Protein AF-A0A6A6CR65-F1 (afdb_monomer_lite)

pLDDT: mean 92.75, std 7.89, range [46.25, 98.56]

Radius of gyration: 16.47 Å; chains: 1; bounding box: 41×22×49 Å

Organism: NCBI:txid1080233

Foldseek 3Di:
DLVLLLVLLVQLLVLLQLLLCLLQVDDAPDDVPVSVVSLVVSLVSNLVSLVVQDQDAPDLPPPPSVVSNVVSLVSNLVSLVSSLVSCVVSLLRCLVVLCVLVSSLSSLLSSLVSSQNNPDPPRPCNVVSVVSSVVSNVSSVVSSVVSNCPVVVVD

Sequence (155 aa):
MADQWEAVFRQLAEGTHAITEIILNTIEGDDLEAGYKEIEQKRDEVLKAAEGAPSDIPDFYDDGAQLELSNAANILVTASDKLLTALEEKQDVWKSKKDLGKIVKEVVHTNNDVLQKPYPAANPNAPKITGQTKKTEADSNRLAKQHAKAEAKSE

Structure (mmCIF, N/CA/C/O backbone):
data_AF-A0A6A6CR65-F1
#
_entry.id   AF-A0A6A6CR65-F1
#
loop_
_atom_site.group_PDB
_atom_site.id
_atom_site.type_symbol
_atom_site.label_atom_id
_atom_site.label_alt_id
_atom_site.label_comp_id
_atom_site.label_asym_id
_atom_site.label_entity_id
_atom_site.label_seq_id
_atom_site.pdbx_PDB_ins_code
_atom_site.Cartn_x
_atom_site.Cartn_y
_atom_site.Cartn_z
_atom_site.occupancy
_atom_site.B_iso_or_equiv
_atom_site.auth_seq_id
_atom_site.auth_comp_id
_atom_site.auth_asym_id
_atom_site.auth_atom_id
_atom_site.pdbx_PDB_model_num
ATOM 1 N N . MET A 1 1 ? 7.066 -0.125 -22.066 1.00 71.75 1 MET A N 1
ATOM 2 C CA . MET A 1 1 ? 7.140 -1.091 -20.941 1.00 71.75 1 MET A CA 1
ATOM 3 C C . MET A 1 1 ? 7.118 -0.373 -19.600 1.00 71.75 1 MET A C 1
ATOM 5 O O . MET A 1 1 ? 6.313 -0.757 -18.763 1.00 71.75 1 MET A O 1
ATOM 9 N N . ALA A 1 2 ? 7.916 0.687 -19.406 1.00 79.44 2 ALA A N 1
ATOM 10 C CA . ALA A 1 2 ? 7.836 1.532 -18.208 1.00 79.44 2 ALA A CA 1
ATOM 11 C C . ALA A 1 2 ? 6.421 2.111 -17.984 1.00 79.44 2 ALA A C 1
ATOM 13 O O . ALA A 1 2 ? 5.890 1.968 -16.889 1.00 79.44 2 ALA A O 1
ATOM 14 N N . ASP A 1 3 ? 5.754 2.596 -19.039 1.00 85.19 3 ASP A N 1
ATOM 15 C CA . ASP A 1 3 ? 4.383 3.139 -18.957 1.00 85.19 3 ASP A CA 1
ATOM 16 C C . ASP A 1 3 ? 3.337 2.157 -18.396 1.00 85.19 3 ASP A C 1
ATOM 18 O O . ASP A 1 3 ? 2.399 2.557 -17.711 1.00 85.19 3 ASP A O 1
ATOM 22 N N . GLN A 1 4 ? 3.476 0.856 -18.680 1.00 90.94 4 GLN A N 1
ATOM 23 C CA . GLN A 1 4 ? 2.539 -0.161 -18.184 1.00 90.94 4 GLN A CA 1
ATOM 24 C C . GLN A 1 4 ? 2.732 -0.409 -16.686 1.00 90.94 4 GLN A C 1
ATOM 26 O O . GLN A 1 4 ? 1.755 -0.544 -15.951 1.00 90.94 4 GLN A O 1
ATOM 31 N N . TRP A 1 5 ? 3.987 -0.431 -16.230 1.00 94.12 5 TRP A N 1
ATOM 32 C CA . TRP A 1 5 ? 4.301 -0.488 -14.804 1.00 94.12 5 TRP A CA 1
ATOM 33 C C . TRP A 1 5 ? 3.861 0.777 -14.082 1.00 94.12 5 TRP A C 1
ATOM 35 O O . TRP A 1 5 ? 3.276 0.686 -13.006 1.00 94.12 5 TRP A O 1
ATOM 45 N N . GLU A 1 6 ? 4.073 1.944 -14.689 1.00 94.19 6 GLU A N 1
ATOM 46 C CA . GLU A 1 6 ? 3.593 3.207 -14.143 1.00 94.19 6 GLU A CA 1
ATOM 47 C C . GLU A 1 6 ? 2.074 3.211 -13.977 1.00 94.19 6 GLU A C 1
ATOM 49 O O . GLU A 1 6 ? 1.589 3.569 -12.905 1.00 94.19 6 GLU A O 1
ATOM 54 N N . ALA A 1 7 ? 1.324 2.768 -14.988 1.00 94.44 7 ALA A N 1
ATOM 55 C CA . ALA A 1 7 ? -0.131 2.691 -14.910 1.00 94.44 7 ALA A CA 1
ATOM 56 C C . ALA A 1 7 ? -0.600 1.813 -13.737 1.00 94.44 7 ALA A C 1
ATOM 58 O O . ALA A 1 7 ? -1.456 2.237 -12.959 1.00 94.44 7 ALA A O 1
ATOM 59 N N . VAL A 1 8 ? -0.001 0.630 -13.554 1.00 96.12 8 VAL A N 1
ATOM 60 C CA . VAL A 1 8 ? -0.345 -0.261 -12.434 1.00 96.12 8 VAL A CA 1
ATOM 61 C C . VAL A 1 8 ? 0.058 0.343 -11.089 1.00 96.12 8 VAL A C 1
ATOM 63 O O . VAL A 1 8 ? -0.743 0.333 -10.155 1.00 96.12 8 VAL A O 1
ATOM 66 N N . PHE A 1 9 ? 1.251 0.930 -10.972 1.00 97.00 9 PHE A N 1
ATOM 67 C CA . PHE A 1 9 ? 1.676 1.590 -9.734 1.00 97.00 9 PHE A CA 1
ATOM 68 C C . PHE A 1 9 ? 0.775 2.768 -9.364 1.00 97.00 9 PHE A C 1
ATOM 70 O O . PHE A 1 9 ? 0.452 2.930 -8.188 1.00 97.00 9 PHE A O 1
ATOM 77 N N . ARG A 1 10 ? 0.324 3.558 -10.345 1.00 96.44 10 ARG A N 1
ATOM 78 C CA . ARG A 1 10 ? -0.635 4.648 -10.126 1.00 96.44 10 ARG A CA 1
ATOM 79 C C . ARG A 1 10 ? -1.984 4.124 -9.663 1.00 96.44 10 ARG A C 1
ATOM 81 O O . ARG A 1 10 ? -2.479 4.602 -8.651 1.00 96.44 10 ARG A O 1
ATOM 88 N N . GLN A 1 11 ? -2.533 3.113 -10.330 1.00 97.19 11 GLN A N 1
ATOM 89 C CA . GLN A 1 11 ? -3.827 2.543 -9.956 1.00 97.19 11 GLN A CA 1
ATOM 90 C C . GLN A 1 11 ? -3.810 1.970 -8.528 1.00 97.19 11 GLN A C 1
ATOM 92 O O . GLN A 1 11 ? -4.724 2.220 -7.741 1.00 97.19 11 GLN A O 1
ATOM 97 N N . LEU A 1 12 ? -2.747 1.245 -8.161 1.00 97.88 12 LEU A N 1
ATOM 98 C CA . L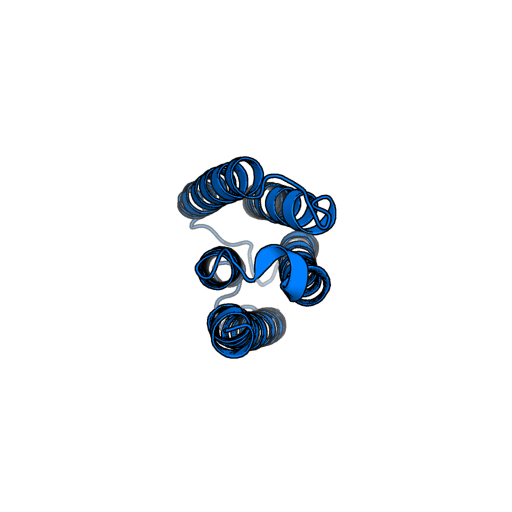EU A 1 12 ? -2.567 0.739 -6.796 1.00 97.88 12 LEU A CA 1
ATOM 99 C C . LEU A 1 12 ? -2.414 1.881 -5.784 1.00 97.88 12 LEU A C 1
ATOM 101 O O . LEU A 1 12 ? -3.009 1.841 -4.704 1.00 97.88 12 LEU A O 1
ATOM 105 N N . ALA A 1 13 ? -1.648 2.918 -6.131 1.00 97.69 13 ALA A N 1
ATOM 106 C CA . ALA A 1 13 ? -1.456 4.084 -5.279 1.00 97.69 13 ALA A CA 1
ATOM 107 C C . ALA A 1 13 ? -2.756 4.872 -5.073 1.00 97.69 13 ALA A C 1
ATOM 109 O O . ALA A 1 13 ? -3.006 5.316 -3.958 1.00 97.69 13 ALA A O 1
ATOM 110 N N . GLU A 1 14 ? -3.597 5.009 -6.097 1.00 97.88 14 GLU A N 1
ATOM 111 C CA . GLU A 1 14 ? -4.910 5.660 -6.017 1.00 97.88 14 GLU A CA 1
ATOM 112 C C . GLU A 1 14 ? -5.851 4.910 -5.069 1.00 97.88 14 GLU A C 1
ATOM 114 O O . GLU A 1 14 ? -6.407 5.518 -4.155 1.00 97.88 14 GLU A O 1
ATOM 119 N N . GLY A 1 15 ? -5.967 3.584 -5.207 1.00 97.75 15 GLY A N 1
ATOM 120 C CA . GLY A 1 15 ? -6.767 2.766 -4.285 1.00 97.75 15 GLY A CA 1
ATOM 121 C C . GLY A 1 15 ? -6.248 2.828 -2.844 1.00 97.75 15 GLY A C 1
ATOM 122 O O . GLY A 1 15 ? -7.016 3.004 -1.898 1.00 97.75 15 GLY A O 1
ATOM 123 N N . THR A 1 16 ? -4.925 2.783 -2.676 1.00 98.38 16 THR A N 1
ATOM 124 C CA . THR A 1 16 ? -4.259 2.939 -1.371 1.00 98.38 16 THR A CA 1
ATOM 125 C C . THR A 1 16 ? -4.503 4.330 -0.772 1.00 98.38 16 THR A C 1
ATOM 127 O O . THR A 1 16 ? -4.734 4.471 0.433 1.00 98.38 16 THR A O 1
ATOM 130 N N . HIS A 1 17 ? -4.485 5.374 -1.603 1.00 98.19 17 HIS A N 1
ATOM 131 C CA . HIS A 1 17 ? -4.737 6.743 -1.177 1.00 98.19 17 HIS A CA 1
ATOM 132 C C . HIS A 1 17 ? -6.190 6.941 -0.749 1.00 98.19 17 HIS A C 1
ATOM 134 O O . HIS A 1 17 ? -6.412 7.530 0.302 1.00 98.19 17 HIS A O 1
ATOM 140 N N . ALA A 1 18 ? -7.155 6.372 -1.474 1.00 98.25 18 ALA A N 1
ATOM 141 C CA . ALA A 1 18 ? -8.564 6.424 -1.092 1.00 98.25 18 ALA A CA 1
ATOM 142 C C . ALA A 1 18 ? -8.796 5.828 0.310 1.00 98.25 18 ALA A C 1
ATOM 144 O O . ALA A 1 18 ? -9.451 6.444 1.146 1.00 98.25 18 ALA A O 1
ATOM 145 N N . ILE A 1 19 ? -8.176 4.680 0.621 1.00 98.50 19 ILE A N 1
ATOM 146 C CA . ILE A 1 19 ? -8.211 4.102 1.979 1.00 98.50 19 ILE A CA 1
ATOM 147 C C . ILE A 1 19 ? -7.603 5.075 2.998 1.00 98.50 19 ILE A C 1
ATOM 149 O O . ILE A 1 19 ? -8.166 5.289 4.072 1.00 98.50 19 ILE A O 1
ATOM 153 N N . THR A 1 20 ? -6.460 5.676 2.659 1.00 98.56 20 THR A N 1
ATOM 154 C CA . THR A 1 20 ? -5.771 6.648 3.521 1.00 98.56 20 THR A CA 1
ATOM 155 C C . THR A 1 20 ? -6.675 7.838 3.849 1.00 98.56 20 THR A C 1
ATOM 157 O O . THR A 1 20 ? -6.771 8.232 5.010 1.00 98.56 20 THR A O 1
ATOM 160 N N . GLU A 1 21 ? -7.360 8.400 2.851 1.00 98.19 21 GLU A N 1
ATOM 161 C CA . GLU A 1 21 ? -8.267 9.535 3.032 1.00 98.19 21 GLU A CA 1
ATOM 162 C C . GLU A 1 21 ? -9.458 9.180 3.923 1.00 98.19 21 GLU A C 1
ATOM 164 O O . GLU A 1 21 ? -9.786 9.958 4.816 1.00 98.19 21 GLU A O 1
ATOM 169 N N . ILE A 1 22 ? -10.061 7.998 3.756 1.00 97.81 22 ILE A N 1
ATOM 170 C CA . ILE A 1 22 ? -11.164 7.550 4.622 1.00 97.81 22 ILE A CA 1
ATOM 171 C C . ILE A 1 22 ? -10.695 7.466 6.080 1.00 97.81 22 ILE A C 1
ATOM 173 O O . ILE A 1 22 ? -11.361 7.987 6.979 1.00 97.81 22 ILE A O 1
ATOM 177 N N . ILE A 1 23 ? -9.524 6.866 6.323 1.00 97.62 23 ILE A N 1
ATOM 178 C CA . ILE A 1 23 ? -8.961 6.745 7.674 1.00 97.62 23 ILE A CA 1
ATOM 179 C C . ILE A 1 23 ? -8.725 8.129 8.292 1.00 97.62 23 ILE A C 1
ATOM 181 O O . ILE A 1 23 ? -9.128 8.354 9.435 1.00 97.62 23 ILE A O 1
ATOM 185 N N . LEU A 1 24 ? -8.103 9.051 7.547 1.00 97.06 24 LEU A N 1
ATOM 186 C CA . LEU A 1 24 ? -7.751 10.389 8.034 1.00 97.06 24 LEU A CA 1
ATOM 187 C C . LEU A 1 24 ? -8.965 11.297 8.253 1.00 97.06 24 LEU A C 1
ATOM 189 O O . LEU A 1 24 ? -8.996 12.046 9.235 1.00 97.06 24 LEU A O 1
ATOM 193 N N . ASN A 1 25 ? -9.951 11.238 7.360 1.00 95.88 25 ASN A N 1
ATOM 194 C CA . ASN A 1 25 ? -11.127 12.106 7.408 1.00 95.88 25 ASN A CA 1
ATOM 195 C C . ASN A 1 25 ? -12.135 11.672 8.473 1.00 95.88 25 ASN A C 1
ATOM 197 O O . ASN A 1 25 ? -12.906 12.505 8.940 1.00 95.88 25 ASN A O 1
ATOM 201 N N . THR A 1 26 ? -12.095 10.408 8.894 1.00 94.94 26 THR A N 1
ATOM 202 C CA . THR A 1 26 ? -12.940 9.910 9.982 1.00 94.94 26 THR A CA 1
ATOM 203 C C . THR A 1 26 ? -12.505 10.516 11.318 1.00 94.94 26 THR A C 1
ATOM 205 O O . THR A 1 26 ? -11.313 10.530 11.670 1.00 94.94 26 THR A O 1
ATOM 208 N N . ILE A 1 27 ? -13.471 11.036 12.070 1.00 92.69 27 ILE A N 1
ATOM 209 C CA . ILE A 1 27 ? -13.272 11.664 13.378 1.00 92.69 27 ILE A CA 1
ATOM 210 C C . ILE A 1 27 ? -13.989 10.891 14.490 1.00 92.69 27 ILE A C 1
ATOM 212 O O . ILE A 1 27 ? -14.776 9.976 14.256 1.00 92.69 27 ILE A O 1
ATOM 216 N N . GLU A 1 28 ? -13.672 11.228 15.739 1.00 86.88 28 GLU A N 1
ATOM 217 C CA . GLU A 1 28 ? -14.316 10.614 16.899 1.00 86.88 28 GLU A CA 1
ATOM 218 C C . GLU A 1 28 ? -15.821 10.931 16.919 1.00 86.88 28 GLU A C 1
ATOM 220 O O . GLU A 1 28 ? -16.221 12.091 16.832 1.00 86.88 28 GLU A O 1
ATOM 225 N N . GLY A 1 29 ? -16.647 9.890 17.051 1.00 85.38 29 GLY A N 1
ATOM 226 C CA . GLY A 1 29 ? -18.109 9.995 17.041 1.00 85.38 29 GLY A CA 1
ATOM 227 C C . GLY A 1 29 ? -18.768 9.717 15.686 1.00 85.38 29 GLY A C 1
ATOM 228 O O . GLY A 1 29 ? -19.993 9.602 15.647 1.00 85.38 29 GLY A O 1
ATOM 229 N N . ASP A 1 30 ? -17.989 9.558 14.610 1.00 89.69 30 ASP A N 1
ATOM 230 C CA . ASP A 1 30 ? -18.509 9.151 13.301 1.00 89.69 30 ASP A CA 1
ATOM 231 C C . ASP A 1 30 ? -19.002 7.695 13.295 1.00 89.69 30 ASP A C 1
ATOM 233 O O . ASP A 1 30 ? -18.527 6.837 14.048 1.00 89.69 30 ASP A O 1
ATOM 237 N N . ASP A 1 31 ? -19.932 7.391 12.383 1.00 89.38 31 ASP A N 1
ATOM 238 C CA . ASP A 1 31 ? -20.301 6.009 12.079 1.00 89.38 31 ASP A CA 1
ATOM 239 C C . ASP A 1 31 ? -19.186 5.320 11.281 1.00 89.38 31 ASP A C 1
ATOM 241 O O . ASP A 1 31 ? -19.044 5.483 10.066 1.00 89.38 31 ASP A O 1
ATOM 245 N N . LEU A 1 32 ? -18.410 4.501 11.986 1.00 94.06 32 LEU A N 1
ATOM 246 C CA . LEU A 1 32 ? -17.290 3.761 11.416 1.00 94.06 32 LEU A CA 1
ATOM 247 C C . LEU A 1 32 ? -17.726 2.647 10.456 1.00 94.06 32 LEU A C 1
ATOM 249 O O . LEU A 1 32 ? -16.888 2.134 9.721 1.00 94.06 32 LEU A O 1
ATOM 253 N N . GLU A 1 33 ? -18.989 2.212 10.464 1.00 95.00 33 GLU A N 1
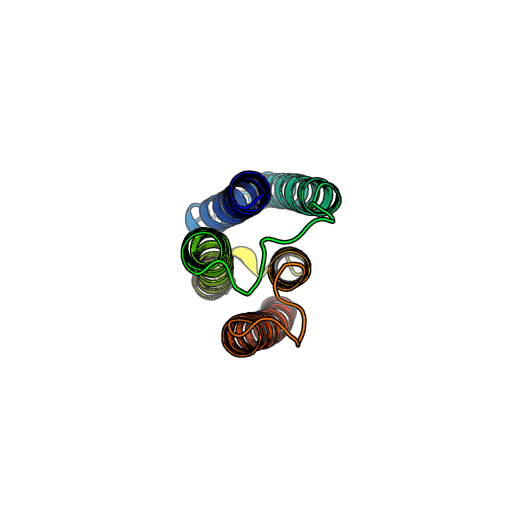ATOM 254 C CA . GLU A 1 33 ? -19.442 1.087 9.639 1.00 95.00 33 GLU A CA 1
ATOM 255 C C . GLU A 1 33 ? -19.416 1.422 8.145 1.00 95.00 33 GLU A C 1
ATOM 257 O O . GLU A 1 33 ? -18.960 0.609 7.338 1.00 95.00 33 GLU A O 1
ATOM 262 N N . ALA A 1 34 ? -19.879 2.619 7.777 1.00 93.50 34 ALA A N 1
ATOM 263 C CA . ALA A 1 34 ? -19.891 3.067 6.388 1.00 93.50 34 ALA A CA 1
ATOM 264 C C . ALA A 1 34 ? -18.464 3.203 5.839 1.00 93.50 34 ALA A C 1
ATOM 266 O O . ALA A 1 34 ? -18.140 2.596 4.817 1.00 93.50 34 ALA A O 1
ATOM 267 N N . GLY A 1 35 ? -17.593 3.912 6.568 1.00 95.75 35 GLY A N 1
ATOM 268 C CA . GLY A 1 35 ? -16.190 4.072 6.185 1.00 95.75 35 GLY A CA 1
ATOM 269 C C . GLY A 1 35 ? -15.438 2.739 6.145 1.00 95.75 35 GLY A C 1
ATOM 270 O O . GLY A 1 35 ? -14.658 2.499 5.230 1.00 95.75 35 GLY A O 1
ATOM 271 N N . TYR A 1 36 ? -15.713 1.825 7.082 1.00 97.31 36 TYR A N 1
ATOM 272 C CA . TYR A 1 36 ? -15.087 0.502 7.087 1.00 97.31 36 TYR A CA 1
ATOM 273 C C . TYR A 1 36 ? -15.454 -0.325 5.848 1.00 97.31 36 TYR A C 1
ATOM 275 O O . TYR A 1 36 ? -14.569 -0.888 5.209 1.00 97.31 36 TYR A O 1
ATOM 283 N N . LYS A 1 37 ? -16.737 -0.355 5.463 1.00 97.06 37 LYS A N 1
ATOM 284 C CA . LYS A 1 37 ? -17.178 -1.049 4.240 1.00 97.06 37 LYS A CA 1
ATOM 285 C C . LYS A 1 37 ? -16.552 -0.460 2.984 1.00 97.06 37 LYS A C 1
ATOM 287 O O . LYS A 1 37 ? -16.202 -1.203 2.071 1.00 97.06 37 LYS A O 1
ATOM 292 N N . GLU A 1 38 ? -16.409 0.860 2.927 1.00 97.06 38 GLU A N 1
ATOM 293 C CA . GLU A 1 38 ? -15.742 1.513 1.803 1.00 97.06 38 GLU A CA 1
ATOM 294 C C . GLU A 1 38 ? -14.252 1.140 1.747 1.00 97.06 38 GLU A C 1
ATOM 296 O O . GLU A 1 38 ? -13.744 0.805 0.679 1.00 97.06 38 GLU A O 1
ATOM 301 N N . ILE A 1 39 ? -13.572 1.071 2.896 1.00 98.19 39 ILE A N 1
ATOM 302 C CA . ILE A 1 39 ? -12.191 0.574 2.986 1.00 98.19 39 ILE A CA 1
ATOM 303 C C . ILE A 1 39 ? -12.079 -0.871 2.472 1.00 98.19 39 ILE A C 1
ATOM 305 O O . ILE A 1 39 ? -11.144 -1.178 1.733 1.00 98.19 39 ILE A O 1
ATOM 309 N N . GLU A 1 40 ? -13.016 -1.759 2.816 1.00 98.12 40 GLU A N 1
ATOM 310 C CA . GLU A 1 40 ? -13.031 -3.138 2.303 1.00 98.12 40 GLU A CA 1
ATOM 311 C C . GLU A 1 40 ? -13.195 -3.191 0.780 1.00 98.12 40 GLU A C 1
ATOM 313 O O . GLU A 1 40 ? -12.481 -3.932 0.107 1.00 98.12 40 GLU A O 1
ATOM 318 N N . GLN A 1 41 ? -14.079 -2.363 0.222 1.00 97.94 41 GLN A N 1
ATOM 319 C CA . GLN A 1 41 ? -14.256 -2.268 -1.228 1.00 97.94 41 GLN A CA 1
ATOM 320 C C . GLN A 1 41 ? -12.987 -1.752 -1.913 1.00 97.94 41 GLN A C 1
ATOM 322 O O . GLN A 1 41 ? -12.552 -2.317 -2.916 1.00 97.94 41 GLN A O 1
ATOM 327 N N . LYS A 1 42 ? -12.343 -0.721 -1.351 1.00 98.06 42 LYS A N 1
ATOM 328 C CA . LYS A 1 42 ? -11.077 -0.192 -1.875 1.00 98.06 42 LYS A CA 1
ATOM 329 C C . LYS A 1 42 ? -9.926 -1.186 -1.757 1.00 98.06 42 LYS A C 1
ATOM 331 O O . LYS A 1 42 ? -9.121 -1.273 -2.681 1.00 98.06 42 LYS A O 1
ATOM 336 N N . ARG A 1 43 ? -9.869 -1.991 -0.692 1.00 98.12 43 ARG A N 1
ATOM 337 C CA . ARG A 1 43 ? -8.938 -3.129 -0.592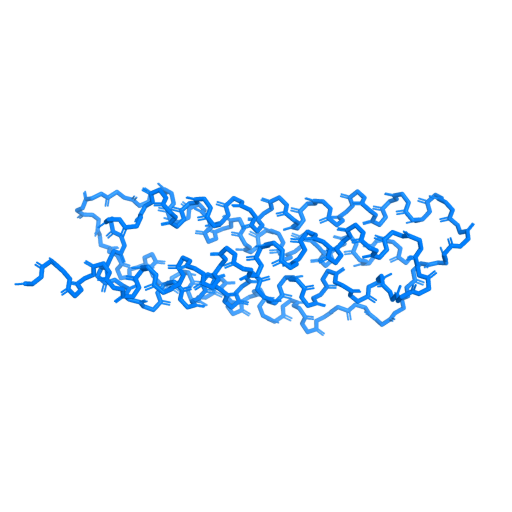 1.00 98.12 43 ARG A CA 1
ATOM 338 C C . ARG A 1 43 ? -9.142 -4.095 -1.759 1.00 98.12 43 ARG A C 1
ATOM 340 O O . ARG A 1 43 ? -8.167 -4.470 -2.402 1.00 98.12 43 ARG A O 1
ATOM 347 N N . ASP A 1 44 ? -10.383 -4.479 -2.043 1.00 98.00 44 ASP A N 1
ATOM 348 C CA . ASP A 1 44 ? -10.683 -5.433 -3.117 1.00 98.00 44 ASP A CA 1
ATOM 349 C C . ASP A 1 44 ? -10.329 -4.871 -4.503 1.00 98.00 44 ASP A C 1
ATOM 351 O O . ASP A 1 44 ? -9.813 -5.596 -5.354 1.00 98.00 44 ASP A O 1
ATOM 355 N N . GLU A 1 45 ? -10.535 -3.568 -4.725 1.00 97.00 45 GLU A N 1
ATOM 356 C CA . GLU A 1 45 ? -10.069 -2.871 -5.931 1.00 97.00 45 GLU A CA 1
ATOM 357 C C . GLU A 1 45 ? -8.537 -2.930 -6.072 1.00 97.00 45 GLU A C 1
ATOM 359 O O . GLU A 1 45 ? -8.041 -3.225 -7.161 1.00 97.00 45 GLU A O 1
ATOM 364 N N . VAL A 1 46 ? -7.790 -2.703 -4.983 1.00 97.94 46 VAL A N 1
ATOM 365 C CA . VAL A 1 46 ? -6.318 -2.803 -4.968 1.00 97.94 46 VAL A CA 1
ATOM 366 C C . VAL A 1 46 ? -5.861 -4.230 -5.278 1.00 97.94 46 VAL A C 1
ATOM 368 O O . VAL A 1 46 ? -5.020 -4.426 -6.157 1.00 97.94 46 VAL A O 1
ATOM 371 N N . LEU A 1 47 ? -6.439 -5.233 -4.610 1.00 97.88 47 LEU A N 1
ATOM 372 C CA . LEU A 1 47 ? -6.128 -6.650 -4.836 1.00 97.88 47 LEU A CA 1
ATOM 373 C C . LEU A 1 47 ? -6.362 -7.044 -6.297 1.00 97.88 47 LEU A C 1
ATOM 375 O O . LEU A 1 47 ? -5.495 -7.641 -6.933 1.00 97.88 47 LEU A O 1
ATOM 379 N N . LYS A 1 48 ? -7.497 -6.634 -6.865 1.00 97.12 48 LYS A N 1
ATOM 380 C CA . LYS A 1 48 ? -7.826 -6.900 -8.266 1.00 97.12 48 LYS A CA 1
ATOM 381 C C . LYS A 1 48 ? -6.890 -6.180 -9.239 1.00 97.12 48 LYS A C 1
ATOM 383 O O . LYS A 1 48 ? -6.516 -6.749 -10.261 1.00 97.12 48 LYS A O 1
ATOM 388 N N . ALA A 1 49 ? -6.500 -4.937 -8.955 1.00 95.31 49 ALA A N 1
ATOM 389 C CA . ALA A 1 49 ? -5.540 -4.213 -9.789 1.00 95.31 49 ALA A CA 1
ATOM 390 C C . ALA A 1 49 ? -4.158 -4.892 -9.787 1.00 95.31 49 ALA A C 1
ATOM 392 O O . ALA A 1 49 ? -3.493 -4.944 -10.821 1.00 95.31 49 ALA A O 1
ATOM 393 N N . ALA A 1 50 ? -3.752 -5.481 -8.658 1.00 96.69 50 ALA A N 1
ATOM 394 C CA . ALA A 1 50 ? -2.484 -6.197 -8.531 1.00 96.69 50 ALA A CA 1
ATOM 395 C C . ALA A 1 50 ? -2.403 -7.461 -9.406 1.00 96.69 50 ALA A C 1
ATOM 397 O O . ALA A 1 50 ? -1.319 -7.814 -9.886 1.00 96.69 50 ALA A O 1
ATOM 398 N N . GLU A 1 51 ? -3.539 -8.118 -9.664 1.00 95.00 51 GLU A N 1
ATOM 399 C CA . GLU A 1 51 ? -3.637 -9.243 -10.607 1.00 95.00 51 GLU A CA 1
ATOM 400 C C . GLU A 1 51 ? -3.331 -8.819 -12.052 1.00 95.00 51 GLU A C 1
ATOM 402 O O . GLU A 1 51 ? -2.849 -9.628 -12.843 1.00 95.00 51 GLU A O 1
ATOM 407 N N . GLY A 1 52 ? -3.557 -7.544 -12.390 1.00 92.19 52 GLY A N 1
ATOM 408 C CA . GLY A 1 52 ? -3.281 -6.962 -13.705 1.00 92.19 52 GLY A CA 1
ATOM 409 C C . GLY A 1 52 ? -1.825 -6.542 -13.936 1.00 92.19 52 GLY A C 1
ATOM 410 O O . GLY A 1 52 ? -1.531 -5.935 -14.965 1.00 92.19 52 GLY A O 1
ATOM 411 N N . ALA A 1 53 ? -0.916 -6.823 -12.996 1.00 93.12 53 ALA A N 1
ATOM 412 C CA . ALA A 1 53 ? 0.489 -6.444 -13.119 1.00 93.12 53 ALA A CA 1
ATOM 413 C C . ALA A 1 53 ? 1.150 -7.067 -14.373 1.00 93.12 53 ALA A C 1
ATOM 415 O O . ALA A 1 53 ? 0.961 -8.263 -14.618 1.00 93.12 53 ALA A O 1
ATOM 416 N N . PRO A 1 54 ? 1.964 -6.307 -15.136 1.00 92.62 54 PRO A N 1
ATOM 417 C CA . PRO A 1 54 ? 2.648 -6.832 -16.314 1.00 92.62 54 PRO A CA 1
ATOM 418 C C . PRO A 1 54 ? 3.619 -7.970 -15.970 1.00 92.62 54 PRO A C 1
ATOM 420 O O . PRO A 1 54 ? 4.132 -8.061 -14.853 1.00 92.62 54 PRO A O 1
ATOM 423 N N . SER A 1 55 ? 3.916 -8.820 -16.955 1.00 89.56 55 SER A N 1
ATOM 424 C CA . SER A 1 55 ? 4.993 -9.816 -16.868 1.00 89.56 55 SER A CA 1
ATOM 425 C C . SER A 1 55 ? 6.335 -9.285 -17.364 1.00 89.56 55 SER A C 1
ATOM 427 O O . SER A 1 55 ? 7.383 -9.710 -16.880 1.00 89.56 55 SER A O 1
ATOM 429 N N . ASP A 1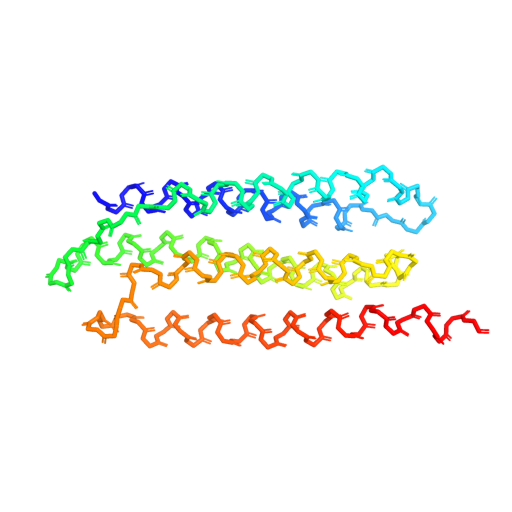 56 ? 6.302 -8.376 -18.339 1.00 89.88 56 ASP A N 1
ATOM 430 C CA . ASP A 1 56 ? 7.498 -7.880 -19.010 1.00 89.88 56 ASP A CA 1
ATOM 431 C C . ASP A 1 56 ? 8.127 -6.743 -18.212 1.00 89.88 56 ASP A C 1
ATOM 433 O O . ASP A 1 56 ? 7.429 -5.886 -17.672 1.00 89.88 56 ASP A O 1
ATOM 437 N N . ILE A 1 57 ? 9.455 -6.716 -18.150 1.00 89.69 57 ILE A N 1
ATOM 438 C CA . ILE A 1 57 ? 10.214 -5.756 -17.345 1.00 89.69 57 ILE A CA 1
ATOM 439 C C . ILE A 1 57 ? 11.079 -4.876 -18.255 1.00 89.69 57 ILE A C 1
ATOM 441 O O . ILE A 1 57 ? 11.599 -5.373 -19.257 1.00 89.69 57 ILE A O 1
ATOM 445 N N . PRO A 1 58 ? 11.246 -3.576 -17.945 1.00 87.06 58 PRO A N 1
ATOM 446 C CA . PRO A 1 58 ? 12.178 -2.721 -18.674 1.00 87.06 58 PRO A CA 1
ATOM 447 C C . PRO A 1 58 ? 13.606 -3.284 -18.666 1.00 87.06 58 PRO A C 1
ATOM 449 O O . PRO A 1 58 ? 14.031 -3.863 -17.663 1.00 87.06 58 PRO A O 1
ATOM 452 N N . ASP A 1 59 ? 14.344 -3.088 -19.764 1.00 88.06 59 ASP A N 1
ATOM 453 C CA . ASP A 1 59 ? 15.746 -3.511 -19.876 1.00 88.06 59 ASP A CA 1
ATOM 454 C C . ASP A 1 59 ? 16.582 -2.868 -18.757 1.00 88.06 59 ASP A C 1
ATOM 456 O O . ASP A 1 59 ? 16.451 -1.678 -18.466 1.00 88.06 59 ASP A O 1
ATOM 460 N N . PHE A 1 60 ? 17.423 -3.662 -18.097 1.00 87.44 60 PHE A N 1
ATOM 461 C CA . PHE A 1 60 ? 18.270 -3.207 -16.994 1.00 87.44 60 PHE A CA 1
ATOM 462 C C . PHE A 1 60 ? 19.399 -2.291 -17.455 1.00 87.44 60 PHE A C 1
ATOM 464 O O . PHE A 1 60 ? 19.934 -1.549 -16.636 1.00 87.44 60 PHE A O 1
ATOM 471 N N . TYR A 1 61 ? 19.770 -2.368 -18.732 1.00 86.69 61 TYR A N 1
ATOM 472 C CA . TYR A 1 61 ? 20.819 -1.544 -19.328 1.00 86.69 61 TYR A CA 1
ATOM 473 C C . TYR A 1 61 ? 20.277 -0.251 -19.951 1.00 86.69 61 TYR A C 1
ATOM 475 O O . TYR A 1 61 ? 21.061 0.574 -20.418 1.00 86.69 61 TYR A O 1
ATOM 483 N N . ASP A 1 62 ? 18.954 -0.066 -19.959 1.00 90.44 62 ASP A N 1
ATOM 484 C CA . ASP A 1 62 ? 18.319 1.185 -20.362 1.00 90.44 62 ASP A CA 1
ATOM 485 C C . ASP A 1 62 ? 18.131 2.090 -19.138 1.00 90.44 62 ASP A C 1
ATOM 487 O O . ASP A 1 62 ? 17.121 2.032 -18.431 1.00 90.44 62 ASP A O 1
ATOM 491 N N . ASP A 1 63 ? 19.126 2.943 -18.890 1.00 88.44 63 ASP A N 1
ATOM 492 C CA . ASP A 1 63 ? 19.121 3.891 -17.771 1.00 88.44 63 ASP A CA 1
ATOM 493 C C . ASP A 1 63 ? 17.883 4.806 -17.771 1.00 88.44 63 ASP A C 1
ATOM 495 O O . ASP A 1 63 ? 17.379 5.164 -16.703 1.00 88.44 63 ASP A O 1
ATOM 499 N N . GLY A 1 64 ? 17.372 5.172 -18.954 1.00 90.19 64 GLY A N 1
ATOM 500 C CA . GLY A 1 64 ? 16.182 6.010 -19.094 1.00 90.19 64 GLY A CA 1
ATOM 501 C C . GLY A 1 64 ? 14.935 5.281 -18.608 1.00 90.19 64 GLY A C 1
ATOM 502 O O . GLY A 1 64 ? 14.231 5.770 -17.721 1.00 90.19 64 GLY A O 1
ATOM 503 N N . ALA A 1 65 ? 14.716 4.065 -19.107 1.00 89.75 65 ALA A N 1
ATOM 504 C CA . ALA A 1 65 ? 13.578 3.247 -18.703 1.00 89.75 65 ALA A CA 1
ATOM 505 C C . ALA A 1 65 ? 13.641 2.842 -17.216 1.00 89.75 65 ALA A C 1
ATOM 507 O O . ALA A 1 65 ? 12.609 2.782 -16.541 1.00 89.75 65 ALA A O 1
ATOM 508 N N . GLN A 1 66 ? 14.840 2.598 -16.672 1.00 90.06 66 GLN A N 1
ATOM 509 C CA . GLN A 1 66 ? 15.021 2.319 -15.242 1.00 90.06 66 GLN A CA 1
ATOM 510 C C . GLN A 1 66 ? 14.734 3.544 -14.365 1.00 90.06 66 GLN A C 1
ATOM 512 O O . GLN A 1 66 ? 14.174 3.398 -13.273 1.00 90.06 66 GLN A O 1
ATOM 517 N N . LEU A 1 67 ? 15.085 4.749 -14.825 1.00 90.62 67 LEU A N 1
ATOM 518 C CA . LEU A 1 67 ? 14.769 5.991 -14.123 1.00 90.62 67 LEU A CA 1
ATOM 519 C C . LEU A 1 67 ? 13.254 6.234 -14.070 1.00 90.62 67 LEU A C 1
ATOM 521 O O . LEU A 1 67 ? 12.725 6.532 -12.999 1.00 90.62 67 LEU A O 1
ATOM 525 N N . GLU A 1 68 ? 12.554 6.066 -15.191 1.00 91.94 68 GLU A N 1
ATOM 526 C CA . GLU A 1 68 ? 11.091 6.191 -15.267 1.00 91.94 68 GLU A CA 1
ATOM 527 C C . GLU A 1 68 ? 10.391 5.181 -14.353 1.00 91.94 68 GLU A C 1
ATOM 529 O O . GLU A 1 68 ? 9.562 5.561 -13.522 1.00 91.94 68 GLU A O 1
ATOM 534 N N . LEU A 1 69 ? 10.799 3.911 -14.419 1.00 92.38 69 LEU A N 1
ATOM 535 C CA . LEU A 1 69 ? 10.274 2.855 -13.558 1.00 92.38 69 LEU A CA 1
ATOM 536 C C . LEU A 1 69 ? 10.487 3.178 -12.066 1.00 92.38 69 LEU A C 1
ATOM 538 O O . LEU A 1 69 ? 9.573 3.024 -11.260 1.00 92.38 69 LEU A O 1
ATOM 542 N N . SER A 1 70 ? 11.678 3.658 -11.694 1.00 91.88 70 SER A N 1
ATOM 543 C CA . SER A 1 70 ? 12.014 4.073 -10.322 1.00 91.88 70 SER A CA 1
ATOM 544 C C . SER A 1 70 ? 11.167 5.257 -9.840 1.00 91.88 70 SER A C 1
ATOM 546 O O . SER A 1 70 ? 10.697 5.271 -8.699 1.00 91.88 70 SER A O 1
ATOM 548 N N . ASN A 1 71 ? 10.919 6.241 -10.707 1.00 91.38 71 ASN A N 1
ATOM 549 C CA . ASN A 1 71 ? 10.042 7.367 -10.392 1.00 91.38 71 ASN A CA 1
ATOM 550 C C . ASN A 1 71 ? 8.597 6.911 -10.173 1.00 91.38 71 ASN A C 1
ATOM 552 O O . ASN A 1 71 ? 7.972 7.330 -9.198 1.00 91.38 71 ASN A O 1
ATOM 556 N N . ALA A 1 72 ? 8.095 6.014 -11.021 1.00 93.38 72 ALA A N 1
ATOM 557 C CA . ALA A 1 72 ? 6.764 5.443 -10.878 1.00 93.38 72 ALA A CA 1
ATOM 558 C C . ALA A 1 72 ? 6.625 4.609 -9.591 1.00 93.38 72 ALA A C 1
ATOM 560 O O . ALA A 1 72 ? 5.654 4.763 -8.850 1.00 93.38 72 ALA A O 1
ATOM 561 N N . ALA A 1 73 ? 7.627 3.788 -9.268 1.00 94.44 73 ALA A N 1
ATOM 562 C CA . ALA A 1 73 ? 7.685 3.000 -8.038 1.00 94.44 73 ALA A CA 1
ATOM 563 C C . ALA A 1 73 ? 7.560 3.866 -6.769 1.00 94.44 73 ALA A C 1
ATOM 565 O O . ALA A 1 73 ? 6.850 3.497 -5.831 1.00 94.44 73 ALA A O 1
ATOM 566 N N . ASN A 1 74 ? 8.184 5.052 -6.745 1.00 94.06 74 ASN A N 1
ATOM 567 C CA . ASN A 1 74 ? 8.104 5.960 -5.593 1.00 94.06 74 ASN A CA 1
ATOM 568 C C . ASN A 1 74 ? 6.673 6.438 -5.291 1.00 94.06 74 ASN A C 1
ATOM 570 O O . ASN A 1 74 ? 6.381 6.757 -4.135 1.00 94.06 74 ASN A O 1
ATOM 574 N N . ILE A 1 75 ? 5.780 6.478 -6.287 1.00 95.38 75 ILE A N 1
ATOM 575 C CA . ILE A 1 75 ? 4.368 6.841 -6.092 1.00 95.38 75 ILE A CA 1
ATOM 576 C C . ILE A 1 75 ? 3.707 5.820 -5.157 1.00 95.38 75 ILE A C 1
ATOM 578 O O . ILE A 1 75 ? 3.095 6.195 -4.155 1.00 95.38 75 ILE A O 1
ATOM 582 N N . LEU A 1 76 ? 3.900 4.530 -5.440 1.00 95.31 76 LEU A N 1
ATOM 583 C CA . LEU A 1 76 ? 3.314 3.435 -4.670 1.00 95.31 76 LEU A CA 1
ATOM 584 C C . LEU A 1 76 ? 3.949 3.279 -3.280 1.00 95.31 76 LEU A C 1
ATOM 586 O O . LEU A 1 76 ? 3.242 3.025 -2.300 1.00 95.31 76 LEU A O 1
ATOM 590 N N . VAL A 1 77 ? 5.266 3.497 -3.179 1.00 95.69 77 VAL A N 1
ATOM 591 C CA . VAL A 1 77 ? 5.976 3.544 -1.887 1.00 95.69 77 VAL A CA 1
ATOM 592 C C . VAL A 1 77 ? 5.386 4.641 -1.004 1.00 95.69 77 VAL A C 1
ATOM 594 O O . VAL A 1 77 ? 4.988 4.379 0.127 1.00 95.69 77 VAL A O 1
ATOM 597 N N . THR A 1 78 ? 5.248 5.854 -1.546 1.00 96.06 78 THR A N 1
ATOM 598 C CA . THR A 1 78 ? 4.712 7.002 -0.801 1.00 96.06 78 THR A CA 1
ATOM 599 C C . THR A 1 78 ? 3.269 6.766 -0.359 1.00 96.06 78 THR A C 1
ATOM 601 O O . THR A 1 78 ? 2.903 7.136 0.756 1.00 96.06 78 THR A O 1
ATOM 604 N N . ALA A 1 79 ? 2.438 6.155 -1.209 1.00 97.75 79 ALA A N 1
ATOM 605 C CA . ALA A 1 79 ? 1.061 5.819 -0.852 1.00 97.75 79 ALA A CA 1
ATOM 606 C C . ALA A 1 79 ? 1.005 4.817 0.314 1.00 97.75 79 ALA A C 1
ATOM 608 O O . ALA A 1 79 ? 0.246 5.017 1.260 1.00 97.75 79 ALA A O 1
ATOM 609 N N . SER A 1 80 ? 1.854 3.787 0.282 1.00 97.75 80 SER A N 1
ATOM 610 C CA . SER A 1 80 ? 1.941 2.779 1.346 1.00 97.75 80 SER A CA 1
ATOM 611 C C . SER A 1 80 ? 2.423 3.377 2.672 1.00 97.75 80 SER A C 1
ATOM 613 O O . SER A 1 80 ? 1.826 3.108 3.712 1.00 97.75 80 SER A O 1
ATOM 615 N N . ASP A 1 81 ? 3.445 4.238 2.640 1.00 97.69 81 ASP A N 1
ATOM 616 C CA . ASP A 1 81 ? 3.941 4.937 3.832 1.00 97.69 81 ASP A CA 1
ATOM 617 C C . ASP A 1 81 ? 2.847 5.816 4.461 1.00 97.69 81 ASP A C 1
ATOM 619 O O . ASP A 1 81 ? 2.600 5.740 5.665 1.00 97.69 81 ASP A O 1
ATOM 623 N N . LYS A 1 82 ? 2.134 6.604 3.643 1.00 98.19 82 LYS A N 1
ATOM 624 C CA . LYS A 1 82 ? 1.032 7.456 4.117 1.00 98.19 82 LYS A CA 1
ATOM 625 C C . LYS A 1 82 ? -0.112 6.651 4.726 1.00 98.19 82 LYS A C 1
ATOM 627 O O . LYS A 1 82 ? -0.665 7.078 5.736 1.00 98.19 82 LYS A O 1
ATOM 632 N N . LEU A 1 83 ? -0.451 5.497 4.149 1.00 98.50 83 LEU A N 1
ATOM 633 C CA . LEU A 1 83 ? -1.488 4.622 4.691 1.00 98.50 83 LEU A CA 1
ATOM 634 C C . LEU A 1 83 ? -1.120 4.112 6.093 1.00 98.50 83 LEU A C 1
ATOM 636 O O . LEU A 1 83 ? -1.960 4.103 6.993 1.00 98.50 83 LEU A O 1
ATOM 640 N N . LEU A 1 84 ? 0.140 3.715 6.292 1.00 97.94 84 LEU A N 1
ATOM 641 C CA . LEU A 1 84 ? 0.631 3.273 7.598 1.00 97.94 84 LEU A CA 1
ATOM 642 C C . LEU A 1 84 ? 0.599 4.403 8.627 1.00 97.94 84 LEU A C 1
ATOM 644 O O . LEU A 1 84 ? 0.116 4.193 9.739 1.00 97.94 84 LEU A O 1
ATOM 648 N N . THR A 1 85 ? 1.048 5.601 8.245 1.00 97.56 85 THR A N 1
ATOM 649 C CA . THR A 1 85 ? 0.966 6.791 9.101 1.00 97.56 85 THR A CA 1
ATOM 650 C C . THR A 1 85 ? -0.478 7.119 9.472 1.00 97.56 85 THR A C 1
ATOM 652 O O . THR A 1 85 ? -0.760 7.328 10.646 1.00 97.56 85 THR A O 1
ATOM 655 N N . ALA A 1 86 ? -1.413 7.082 8.518 1.00 97.62 86 ALA A N 1
ATOM 656 C CA . ALA A 1 86 ? -2.824 7.346 8.789 1.00 97.62 86 ALA A CA 1
ATOM 657 C C . ALA A 1 86 ? -3.418 6.366 9.811 1.00 97.62 86 ALA A C 1
ATOM 659 O O . ALA A 1 86 ? -4.127 6.788 10.724 1.00 97.62 86 ALA A O 1
ATOM 660 N N . LEU A 1 87 ? -3.112 5.068 9.692 1.00 96.81 87 LEU A N 1
ATOM 661 C CA . LEU A 1 87 ? -3.567 4.074 10.666 1.00 96.81 87 LEU A CA 1
ATOM 662 C C . LEU A 1 87 ? -2.965 4.318 12.057 1.00 96.81 87 LEU A C 1
ATOM 664 O O . LEU A 1 87 ? -3.670 4.167 13.050 1.00 96.81 87 LEU A O 1
ATOM 668 N N . GLU A 1 88 ? -1.683 4.680 12.135 1.00 95.81 88 GLU A N 1
ATOM 669 C CA . GLU A 1 88 ? -1.010 4.983 13.404 1.00 95.81 88 GLU A CA 1
ATOM 670 C C . GLU A 1 88 ? -1.610 6.232 14.073 1.00 95.81 88 GLU A C 1
ATOM 672 O O . GLU A 1 88 ? -1.923 6.199 15.261 1.00 95.81 88 GLU A O 1
ATOM 677 N N . GLU A 1 89 ? -1.855 7.302 13.312 1.00 95.56 89 GLU A N 1
ATOM 678 C CA . GLU A 1 89 ? -2.440 8.555 13.814 1.00 95.56 89 GLU A CA 1
ATOM 679 C C . GLU A 1 89 ? -3.909 8.412 14.232 1.00 95.56 89 GLU A C 1
ATOM 681 O O . GLU A 1 89 ? -4.357 9.060 15.179 1.00 95.56 89 GLU A O 1
ATOM 686 N N . LYS A 1 90 ? -4.676 7.569 13.533 1.00 95.12 90 LYS A N 1
ATOM 687 C CA . LYS A 1 90 ? -6.118 7.383 13.763 1.00 95.12 90 LYS A CA 1
ATOM 688 C C . LYS A 1 90 ? -6.451 6.085 14.492 1.00 95.12 90 LYS A C 1
ATOM 690 O O . LYS A 1 90 ? -7.614 5.674 14.527 1.00 95.12 90 LYS A O 1
ATOM 695 N N . GLN A 1 91 ? -5.455 5.456 15.110 1.00 92.19 91 GLN A N 1
ATOM 696 C CA . GLN A 1 91 ? -5.606 4.177 15.796 1.00 92.19 91 GLN A CA 1
ATOM 697 C C . GLN A 1 91 ? -6.718 4.213 16.855 1.00 92.19 91 GLN A C 1
ATOM 699 O O . GLN A 1 91 ? -7.528 3.290 16.923 1.00 92.19 91 GLN A O 1
ATOM 704 N N . ASP A 1 92 ? -6.794 5.285 17.648 1.00 91.31 92 ASP A N 1
ATOM 705 C CA . ASP A 1 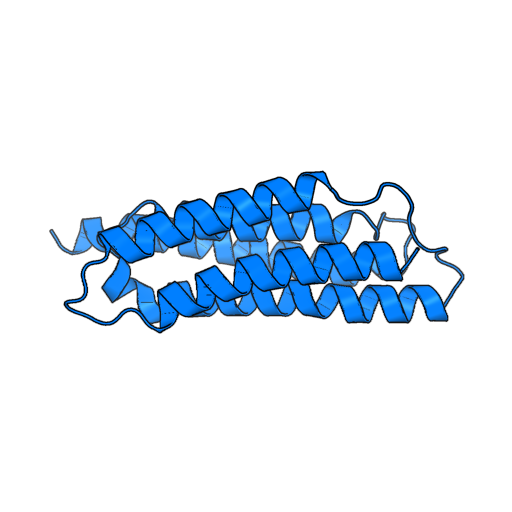92 ? -7.779 5.417 18.730 1.00 91.31 92 ASP A CA 1
ATOM 706 C C . ASP A 1 92 ? -9.219 5.556 18.225 1.00 91.31 92 ASP A C 1
ATOM 708 O O . ASP A 1 92 ? -10.136 5.026 18.854 1.00 91.31 92 ASP A O 1
ATOM 712 N N . VAL A 1 93 ? -9.414 6.207 17.073 1.00 94.50 93 VAL A N 1
ATOM 713 C CA . VAL A 1 93 ? -10.729 6.351 16.424 1.00 94.50 93 VAL A CA 1
ATOM 714 C C . VAL A 1 93 ? -11.195 4.997 15.890 1.00 94.50 93 VAL A C 1
ATOM 716 O O . VAL A 1 93 ? -12.334 4.593 16.098 1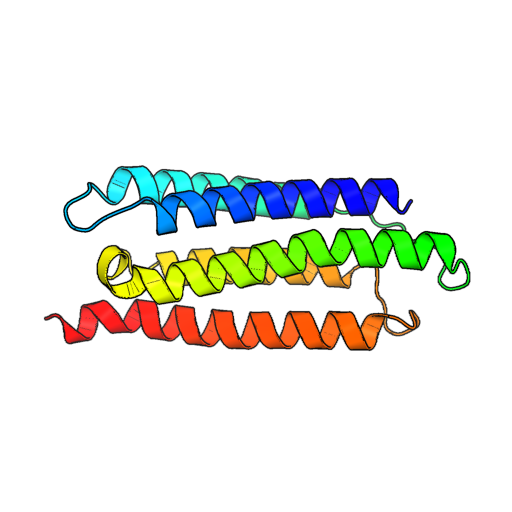.00 94.50 93 VAL A O 1
ATOM 719 N N . TRP A 1 94 ? -10.290 4.250 15.256 1.00 94.50 94 TRP A N 1
ATOM 720 C CA . TRP A 1 94 ? -10.612 2.997 14.574 1.00 94.50 94 TRP A CA 1
ATOM 721 C C . TRP A 1 94 ? -10.429 1.734 15.423 1.00 94.50 94 TRP A C 1
ATOM 723 O O . TRP A 1 94 ? -10.571 0.622 14.905 1.00 94.50 94 TRP A O 1
ATOM 733 N N . LYS A 1 95 ? -10.107 1.858 16.716 1.00 90.12 95 LYS A N 1
ATOM 734 C CA . LYS A 1 95 ? -9.761 0.710 17.574 1.00 90.12 95 LYS A CA 1
ATOM 735 C C . LYS A 1 95 ? -10.860 -0.352 17.667 1.00 90.12 95 LYS A C 1
ATOM 737 O O . LYS A 1 95 ? -10.529 -1.522 17.806 1.00 90.12 95 LYS A O 1
ATOM 742 N N . SER A 1 96 ? -12.130 0.041 17.532 1.00 90.50 96 SER A N 1
ATOM 743 C CA . SER A 1 96 ? -13.294 -0.864 17.528 1.00 90.50 96 SER A CA 1
ATOM 744 C C . SER A 1 96 ? -13.409 -1.720 16.257 1.00 90.50 96 SER A C 1
ATOM 746 O O . SER A 1 96 ? -14.149 -2.702 16.217 1.00 90.50 96 SER A O 1
ATOM 748 N N . LYS A 1 97 ? -12.674 -1.374 15.193 1.00 94.06 97 LYS A N 1
ATOM 749 C CA . LYS A 1 97 ? -12.564 -2.149 13.952 1.00 94.06 97 LYS A CA 1
ATOM 750 C C . LYS A 1 97 ? -11.239 -2.914 13.939 1.00 94.06 97 LYS A C 1
ATOM 752 O O . LYS A 1 97 ? -10.315 -2.565 13.204 1.00 94.06 97 LYS A O 1
ATOM 757 N N . LYS A 1 98 ? -11.137 -3.976 14.752 1.00 87.50 98 LYS A N 1
ATOM 758 C CA . LYS A 1 98 ? -9.902 -4.780 14.951 1.00 87.50 98 LYS A CA 1
ATOM 759 C C . LYS A 1 98 ? -9.240 -5.246 13.654 1.00 87.50 98 LYS A C 1
ATOM 761 O O . LYS A 1 98 ? -8.014 -5.341 13.584 1.00 87.50 98 LYS A O 1
ATOM 766 N N . ASP A 1 99 ? -10.043 -5.536 12.638 1.00 93.94 99 ASP A N 1
ATOM 767 C CA . ASP A 1 99 ? -9.570 -6.072 11.365 1.00 93.94 99 ASP A CA 1
ATOM 768 C C . ASP A 1 99 ? -9.069 -4.993 10.393 1.00 93.94 99 ASP A C 1
ATOM 770 O O . ASP A 1 99 ? -8.412 -5.334 9.412 1.00 93.94 99 ASP A O 1
ATOM 774 N N . LEU A 1 100 ? -9.256 -3.696 10.683 1.00 96.25 100 LEU A N 1
ATOM 775 C CA . LEU A 1 100 ? -8.698 -2.617 9.856 1.00 96.25 100 LEU A CA 1
ATOM 776 C C . LEU A 1 100 ? -7.174 -2.735 9.724 1.00 96.25 100 LEU A C 1
ATOM 778 O O . LEU A 1 100 ? -6.633 -2.629 8.627 1.00 96.25 100 LEU A O 1
ATOM 782 N N . GLY A 1 101 ? -6.480 -3.044 10.822 1.00 96.19 101 GLY A N 1
ATOM 783 C CA . GLY A 1 101 ? -5.035 -3.265 10.790 1.00 96.19 101 GLY A CA 1
ATOM 784 C C . GLY A 1 101 ? -4.619 -4.434 9.888 1.00 96.19 101 GLY A C 1
ATOM 785 O O . GLY A 1 101 ? -3.547 -4.389 9.288 1.00 96.19 101 GLY A O 1
ATOM 786 N N . LYS A 1 102 ? -5.464 -5.467 9.744 1.00 96.94 102 LYS A N 1
ATOM 787 C CA . LYS A 1 102 ? -5.214 -6.576 8.808 1.00 96.94 102 LYS A CA 1
ATOM 788 C C . LYS A 1 102 ? -5.410 -6.134 7.361 1.00 96.94 102 LYS A C 1
ATOM 790 O O . LYS A 1 102 ? -4.570 -6.474 6.538 1.00 96.94 102 LYS A O 1
ATOM 795 N N . ILE A 1 103 ? -6.453 -5.350 7.082 1.00 97.88 103 ILE A N 1
ATOM 796 C CA . ILE A 1 103 ? -6.719 -4.797 5.746 1.00 97.88 103 ILE A CA 1
ATOM 797 C C . ILE A 1 103 ? -5.565 -3.901 5.293 1.00 97.88 103 ILE A C 1
ATOM 799 O O . ILE A 1 103 ? -5.020 -4.097 4.212 1.00 97.88 103 ILE A O 1
ATOM 803 N N . VAL A 1 104 ? -5.138 -2.958 6.139 1.00 98.06 104 VAL A N 1
ATOM 804 C CA . VAL A 1 104 ? -4.003 -2.072 5.831 1.00 98.06 104 VAL A CA 1
ATOM 805 C C . VAL A 1 104 ? -2.737 -2.880 5.556 1.00 98.06 104 VAL A C 1
ATOM 807 O O . VAL A 1 104 ? -2.033 -2.619 4.582 1.00 98.06 104 VAL A O 1
ATOM 810 N N . LYS A 1 105 ? -2.466 -3.902 6.375 1.00 98.12 105 LYS A N 1
ATOM 811 C CA . LYS A 1 105 ? -1.347 -4.815 6.138 1.00 98.12 105 LYS A CA 1
ATOM 812 C C . LYS A 1 105 ? -1.462 -5.523 4.786 1.00 98.12 105 LYS A C 1
ATOM 814 O O . LYS A 1 105 ? -0.477 -5.584 4.062 1.00 98.12 105 LYS A O 1
ATOM 819 N N . GLU A 1 106 ? -2.623 -6.075 4.459 1.00 98.50 106 GLU A N 1
ATOM 820 C CA . GLU A 1 106 ? -2.851 -6.793 3.203 1.00 98.50 106 GLU A CA 1
ATOM 821 C C . GLU A 1 106 ? -2.637 -5.897 1.978 1.00 98.50 106 GLU A C 1
ATOM 823 O O . GLU A 1 106 ? -1.938 -6.296 1.048 1.00 98.50 106 GLU A O 1
ATOM 828 N N . VAL A 1 107 ? -3.141 -4.661 2.015 1.00 98.50 107 VAL A N 1
ATOM 829 C CA . VAL A 1 107 ? -2.919 -3.652 0.967 1.00 98.50 107 VAL A CA 1
ATOM 830 C C . VAL A 1 107 ? -1.430 -3.349 0.800 1.00 98.50 107 VAL A C 1
ATOM 832 O O . VAL A 1 107 ? -0.911 -3.409 -0.312 1.00 98.50 107 VAL A O 1
ATOM 835 N N . VAL A 1 108 ? -0.711 -3.089 1.897 1.00 98.31 108 VAL A N 1
ATOM 836 C CA . VAL A 1 108 ? 0.734 -2.793 1.853 1.00 98.31 108 VAL A CA 1
ATOM 837 C C . VAL A 1 108 ? 1.534 -3.975 1.309 1.00 98.31 108 VAL A C 1
ATOM 839 O O . VAL A 1 108 ? 2.414 -3.791 0.474 1.00 98.31 108 VAL A O 1
ATOM 842 N N . HIS A 1 109 ? 1.217 -5.192 1.745 1.00 98.25 109 HIS A N 1
ATOM 843 C CA . HIS A 1 109 ? 1.869 -6.403 1.252 1.00 98.25 109 HIS A CA 1
ATOM 844 C C . HIS A 1 109 ? 1.594 -6.625 -0.243 1.00 98.25 109 HIS A C 1
ATOM 846 O O . HIS A 1 109 ? 2.523 -6.884 -0.999 1.00 98.25 109 HIS A O 1
ATOM 852 N N . THR A 1 110 ? 0.352 -6.431 -0.687 1.00 98.31 110 THR A N 1
ATOM 853 C CA . THR A 1 110 ? -0.030 -6.532 -2.104 1.00 98.31 110 THR A CA 1
ATOM 854 C C . THR A 1 110 ? 0.729 -5.521 -2.961 1.00 98.31 110 THR A C 1
ATOM 856 O O . THR A 1 110 ? 1.294 -5.870 -4.000 1.00 98.31 110 THR A O 1
ATOM 859 N N . ASN A 1 111 ? 0.798 -4.268 -2.505 1.00 98.00 111 ASN A N 1
ATOM 860 C CA . ASN A 1 111 ? 1.566 -3.223 -3.172 1.00 98.00 111 ASN A CA 1
ATOM 861 C C . ASN A 1 111 ? 3.045 -3.604 -3.275 1.00 98.00 111 ASN A C 1
ATOM 863 O O . ASN A 1 111 ? 3.636 -3.469 -4.344 1.00 98.00 111 ASN A O 1
ATOM 867 N N . ASN A 1 112 ? 3.633 -4.111 -2.191 1.00 97.50 112 ASN A N 1
ATOM 868 C CA . ASN A 1 112 ? 5.029 -4.537 -2.154 1.00 97.50 112 ASN A CA 1
ATOM 869 C C . ASN A 1 112 ? 5.311 -5.723 -3.083 1.00 97.50 112 ASN A C 1
ATOM 871 O O . ASN A 1 112 ? 6.345 -5.726 -3.755 1.00 97.50 112 ASN A O 1
ATOM 875 N N . ASP A 1 113 ? 4.405 -6.698 -3.150 1.00 97.00 113 ASP A N 1
ATOM 876 C CA . ASP A 1 113 ? 4.527 -7.855 -4.037 1.00 97.00 113 ASP A CA 1
ATOM 877 C C . ASP A 1 113 ? 4.547 -7.417 -5.504 1.00 97.00 113 ASP A C 1
ATOM 879 O O . ASP A 1 113 ? 5.367 -7.897 -6.287 1.00 97.00 113 ASP A O 1
ATOM 883 N N . VAL A 1 114 ? 3.691 -6.464 -5.891 1.00 96.81 114 VAL A N 1
ATOM 884 C CA . VAL A 1 114 ? 3.698 -5.890 -7.246 1.00 96.81 114 VAL A CA 1
ATOM 885 C C . VAL A 1 114 ? 4.939 -5.030 -7.477 1.00 96.81 114 VAL A C 1
ATOM 887 O O . VAL A 1 114 ? 5.574 -5.144 -8.525 1.00 96.81 114 VAL A O 1
ATOM 890 N N . LEU A 1 115 ? 5.318 -4.210 -6.495 1.00 95.81 115 LEU A N 1
ATOM 891 C CA . LEU A 1 115 ? 6.460 -3.305 -6.573 1.00 95.81 115 LEU A CA 1
ATOM 892 C C . LEU A 1 115 ? 7.780 -4.042 -6.805 1.00 95.81 115 LEU A C 1
ATOM 894 O O . LEU A 1 115 ? 8.645 -3.501 -7.477 1.00 95.81 115 LEU A O 1
ATOM 898 N N . GLN A 1 116 ? 7.947 -5.261 -6.284 1.00 95.12 116 GLN A N 1
ATOM 899 C CA . GLN A 1 116 ? 9.179 -6.044 -6.444 1.00 95.12 116 GLN A CA 1
ATOM 900 C C . GLN A 1 116 ? 9.311 -6.722 -7.816 1.00 95.12 116 GLN A C 1
ATOM 902 O O . GLN A 1 116 ? 10.433 -6.985 -8.250 1.00 95.12 116 GLN A O 1
ATOM 907 N N . LYS A 1 117 ? 8.203 -6.990 -8.523 1.00 94.69 117 LYS A N 1
ATOM 908 C CA . LYS A 1 117 ? 8.203 -7.754 -9.787 1.00 94.69 117 LYS A CA 1
ATOM 909 C C . LYS A 1 117 ? 9.162 -7.210 -10.861 1.00 94.69 117 LYS A C 1
ATOM 911 O O . LYS A 1 117 ? 9.900 -8.021 -11.422 1.00 94.69 117 LYS A O 1
ATOM 916 N N . PRO A 1 118 ? 9.231 -5.893 -11.149 1.00 93.38 118 PRO A N 1
ATOM 917 C CA . PRO A 1 118 ? 10.135 -5.386 -12.177 1.00 93.38 118 PRO A CA 1
ATOM 918 C C . PRO A 1 118 ? 11.589 -5.221 -11.704 1.00 93.38 118 PRO A C 1
ATOM 920 O O . PRO A 1 118 ? 12.451 -4.803 -12.482 1.00 93.38 118 PRO A O 1
ATOM 923 N N . TYR A 1 119 ? 11.892 -5.590 -10.455 1.00 93.00 119 TYR A N 1
ATOM 924 C CA . TYR A 1 119 ? 13.225 -5.504 -9.860 1.00 93.00 119 TYR A CA 1
ATOM 925 C C . TYR A 1 119 ? 13.742 -6.877 -9.400 1.00 93.00 119 TYR A C 1
ATOM 927 O O . TYR A 1 119 ? 13.961 -7.097 -8.205 1.00 93.00 119 TYR A O 1
ATOM 935 N N . PRO A 1 120 ? 13.982 -7.820 -10.328 1.00 91.94 120 PRO A N 1
ATOM 936 C CA . PRO A 1 120 ? 14.642 -9.074 -9.983 1.00 91.94 120 PRO A CA 1
ATOM 937 C C . PRO A 1 120 ? 16.075 -8.817 -9.495 1.00 91.94 120 PRO A C 1
ATOM 939 O O . PRO A 1 120 ? 16.639 -7.751 -9.720 1.00 91.94 120 PRO A O 1
ATOM 942 N N . ALA A 1 121 ? 16.714 -9.821 -8.891 1.00 90.69 121 ALA A N 1
ATOM 943 C CA . ALA A 1 121 ? 18.049 -9.686 -8.291 1.00 90.69 121 ALA A CA 1
ATOM 944 C C . ALA A 1 121 ? 19.147 -9.159 -9.243 1.00 90.69 121 ALA A C 1
ATOM 946 O O . ALA A 1 121 ? 20.143 -8.612 -8.779 1.00 90.69 121 ALA A O 1
ATOM 947 N N . ALA A 1 122 ? 18.975 -9.325 -10.558 1.00 89.62 122 ALA A N 1
ATOM 948 C CA . ALA A 1 122 ? 19.887 -8.803 -11.575 1.00 89.62 122 ALA A CA 1
ATOM 949 C C . ALA A 1 122 ? 19.714 -7.294 -11.854 1.00 89.62 122 ALA A C 1
ATOM 951 O O . ALA A 1 122 ? 20.605 -6.687 -12.442 1.00 89.62 122 ALA A O 1
ATOM 952 N N . ASN A 1 123 ? 18.595 -6.684 -11.444 1.00 89.69 123 ASN A N 1
ATOM 953 C CA . ASN A 1 123 ? 18.341 -5.257 -11.616 1.00 89.69 123 ASN A CA 1
ATOM 954 C C . ASN A 1 123 ? 19.159 -4.450 -10.578 1.00 89.69 123 ASN A C 1
ATOM 956 O O . ASN A 1 123 ? 18.996 -4.677 -9.373 1.00 89.69 123 ASN A O 1
ATOM 960 N N . PRO A 1 124 ? 19.988 -3.470 -10.993 1.00 88.19 124 PRO A N 1
ATOM 961 C CA . PRO A 1 124 ? 20.788 -2.644 -10.080 1.00 88.19 124 PRO A CA 1
ATOM 962 C C . PRO A 1 124 ? 19.980 -1.906 -9.000 1.00 88.19 124 PRO A C 1
ATOM 964 O O . PRO A 1 124 ? 20.494 -1.639 -7.914 1.00 88.19 124 PRO A O 1
ATOM 967 N N . ASN A 1 125 ? 18.709 -1.596 -9.271 1.00 89.50 125 ASN A N 1
ATOM 968 C CA . ASN A 1 125 ? 17.817 -0.898 -8.344 1.00 89.50 125 ASN A CA 1
ATOM 969 C C . ASN A 1 125 ? 17.112 -1.836 -7.345 1.00 89.50 125 ASN A C 1
ATOM 971 O O . ASN A 1 125 ? 16.529 -1.359 -6.366 1.00 89.50 125 ASN A O 1
ATOM 975 N N . ALA A 1 126 ? 17.189 -3.159 -7.534 1.00 92.31 126 ALA A N 1
ATOM 976 C CA . ALA A 1 126 ? 16.502 -4.136 -6.688 1.00 92.31 126 ALA A CA 1
ATOM 977 C C . ALA A 1 126 ? 16.836 -4.044 -5.189 1.00 92.31 126 ALA A C 1
ATOM 979 O O . ALA A 1 126 ? 15.902 -4.125 -4.384 1.00 92.31 126 ALA A O 1
ATOM 980 N N . PRO A 1 127 ? 18.096 -3.815 -4.756 1.00 93.56 127 PRO A N 1
ATOM 981 C CA . PRO A 1 127 ? 18.410 -3.679 -3.334 1.00 93.56 127 PRO A CA 1
ATOM 982 C C . PRO A 1 127 ? 17.680 -2.511 -2.662 1.00 93.56 127 PRO A C 1
ATOM 984 O O . PRO A 1 127 ? 17.229 -2.645 -1.524 1.00 93.56 127 PRO A O 1
ATOM 987 N N . LYS A 1 128 ? 17.528 -1.380 -3.366 1.00 93.38 128 LYS A N 1
ATOM 988 C CA . LYS A 1 128 ? 16.830 -0.196 -2.848 1.00 93.38 128 LYS A CA 1
ATOM 989 C C . LYS A 1 128 ? 15.346 -0.492 -2.643 1.00 93.38 128 LYS A C 1
ATOM 991 O O . LYS A 1 128 ? 14.840 -0.285 -1.542 1.00 93.38 128 LYS A O 1
ATOM 996 N N . ILE A 1 129 ? 14.688 -1.025 -3.674 1.00 93.25 129 ILE A N 1
ATOM 997 C CA . ILE A 1 129 ? 13.260 -1.366 -3.630 1.00 93.25 129 ILE A CA 1
ATOM 998 C C . ILE A 1 129 ? 12.992 -2.429 -2.563 1.00 93.25 129 ILE A C 1
ATOM 1000 O O . ILE A 1 129 ? 12.130 -2.239 -1.713 1.00 93.25 129 ILE A O 1
ATOM 1004 N N . THR A 1 130 ? 13.806 -3.486 -2.518 1.00 92.25 130 THR A N 1
ATOM 1005 C CA . THR A 1 130 ? 13.704 -4.541 -1.494 1.00 92.25 130 THR A CA 1
ATOM 1006 C C . THR A 1 130 ? 13.884 -3.991 -0.076 1.00 92.25 130 THR A C 1
ATOM 1008 O O . THR A 1 130 ? 13.238 -4.447 0.864 1.00 92.25 130 THR A O 1
ATOM 1011 N N . GLY A 1 131 ? 14.784 -3.021 0.113 1.00 94.25 131 GLY A N 1
ATOM 1012 C CA . GLY A 1 131 ? 14.965 -2.356 1.402 1.00 94.25 131 GLY A CA 1
ATOM 1013 C C . GLY A 1 131 ? 13.723 -1.571 1.831 1.00 94.25 131 GLY A C 1
ATOM 1014 O O . GLY A 1 131 ? 13.328 -1.639 2.995 1.00 94.25 131 GLY A O 1
ATOM 1015 N N . GLN A 1 132 ? 13.088 -0.865 0.891 1.00 94.00 132 GLN A N 1
ATOM 1016 C CA . GLN A 1 132 ? 11.856 -0.114 1.135 1.00 94.00 132 GLN A CA 1
ATOM 1017 C C . GLN A 1 132 ? 10.681 -1.047 1.457 1.00 94.00 132 GLN A C 1
ATOM 1019 O O . GLN A 1 132 ? 10.030 -0.847 2.480 1.00 94.00 132 GLN A O 1
ATOM 1024 N N . THR A 1 133 ? 10.461 -2.102 0.665 1.00 94.19 133 THR A N 1
ATOM 1025 C CA . THR A 1 133 ? 9.349 -3.042 0.891 1.00 94.19 133 THR A CA 1
ATOM 1026 C C . THR A 1 133 ? 9.479 -3.799 2.206 1.00 94.19 133 THR A C 1
ATOM 1028 O O . THR A 1 133 ? 8.520 -3.891 2.966 1.00 94.19 133 THR A O 1
ATOM 1031 N N . LYS A 1 134 ? 10.684 -4.260 2.561 1.00 94.38 134 LYS A N 1
ATOM 1032 C CA . LYS A 1 134 ? 10.916 -4.922 3.855 1.00 94.38 134 LYS A CA 1
ATOM 1033 C C . LYS A 1 134 ? 10.627 -4.012 5.043 1.00 94.38 134 LYS A C 1
ATOM 1035 O O . LYS A 1 134 ? 10.132 -4.481 6.067 1.00 94.38 134 LYS A O 1
ATOM 1040 N N . LYS A 1 135 ? 10.952 -2.721 4.927 1.00 95.38 135 LYS A N 1
ATOM 1041 C CA . LYS A 1 135 ? 10.645 -1.742 5.971 1.00 95.38 135 LYS A CA 1
ATOM 1042 C C . LYS A 1 135 ? 9.128 -1.589 6.129 1.00 95.38 135 LYS A C 1
ATOM 1044 O O . LYS A 1 135 ? 8.627 -1.754 7.238 1.00 95.38 135 LYS A O 1
ATOM 1049 N N . THR A 1 136 ? 8.401 -1.354 5.037 1.00 93.62 136 THR A N 1
ATOM 1050 C CA . THR A 1 136 ? 6.940 -1.165 5.080 1.00 93.62 136 THR A CA 1
ATOM 1051 C C . THR A 1 136 ? 6.190 -2.440 5.482 1.00 93.62 136 THR A C 1
ATOM 1053 O O . THR A 1 136 ? 5.206 -2.377 6.218 1.00 93.62 136 THR A O 1
ATOM 1056 N N . GLU A 1 137 ? 6.683 -3.625 5.117 1.00 94.81 137 GLU A N 1
ATOM 1057 C CA . GLU A 1 137 ? 6.201 -4.911 5.641 1.00 94.81 137 GLU A CA 1
ATOM 1058 C C . GLU A 1 137 ? 6.397 -5.019 7.155 1.00 94.81 137 GLU A C 1
ATOM 1060 O O . GLU A 1 137 ? 5.484 -5.421 7.878 1.00 94.81 137 GLU A O 1
ATOM 1065 N N . ALA A 1 138 ? 7.576 -4.674 7.671 1.00 96.19 138 ALA A N 1
ATOM 1066 C CA . ALA A 1 138 ? 7.829 -4.727 9.107 1.00 96.19 138 ALA A CA 1
ATOM 1067 C C . ALA A 1 138 ? 6.909 -3.762 9.876 1.00 96.19 138 ALA A C 1
ATOM 1069 O O . ALA A 1 138 ? 6.295 -4.160 10.874 1.00 96.19 138 ALA A O 1
ATOM 1070 N N . ASP A 1 139 ? 6.764 -2.532 9.381 1.00 95.94 139 ASP A N 1
ATOM 1071 C CA . ASP A 1 139 ? 5.919 -1.502 9.984 1.00 95.94 139 ASP A CA 1
ATOM 1072 C C . ASP A 1 139 ? 4.430 -1.870 9.921 1.00 95.94 139 ASP A C 1
ATOM 1074 O O . ASP A 1 139 ? 3.740 -1.808 10.941 1.00 95.94 139 ASP A O 1
ATOM 1078 N N . SER A 1 140 ? 3.941 -2.371 8.783 1.00 96.00 140 SER A N 1
ATOM 1079 C CA . SER A 1 140 ? 2.556 -2.846 8.649 1.00 96.00 140 SER A CA 1
ATOM 1080 C C . SER A 1 140 ? 2.251 -4.031 9.569 1.00 96.00 140 SER A C 1
ATOM 1082 O O . SER A 1 140 ? 1.210 -4.063 10.227 1.00 96.00 140 SER A O 1
ATOM 1084 N N . ASN A 1 141 ? 3.182 -4.979 9.715 1.00 96.62 141 ASN A N 1
ATOM 1085 C CA . ASN A 1 141 ? 3.045 -6.090 10.657 1.00 96.62 141 ASN A CA 1
ATOM 1086 C C . ASN A 1 141 ? 3.010 -5.624 12.117 1.00 96.62 141 ASN A C 1
ATOM 1088 O O . ASN A 1 141 ? 2.274 -6.198 12.929 1.00 96.62 141 ASN A O 1
ATOM 1092 N N . ARG A 1 142 ? 3.819 -4.620 12.474 1.00 96.19 142 ARG A N 1
ATOM 1093 C CA . ARG A 1 142 ? 3.811 -4.006 13.807 1.00 96.19 142 ARG A CA 1
ATOM 1094 C C . ARG A 1 142 ? 2.468 -3.326 14.070 1.00 96.19 142 ARG A C 1
ATOM 1096 O O . ARG A 1 142 ? 1.842 -3.634 15.087 1.00 96.19 142 ARG A O 1
ATOM 1103 N N . LEU A 1 143 ? 2.017 -2.470 13.155 1.00 94.12 143 LEU A N 1
ATOM 1104 C CA . LEU A 1 143 ? 0.778 -1.705 13.291 1.00 94.12 143 LEU A CA 1
ATOM 1105 C C . LEU A 1 143 ? -0.454 -2.607 13.332 1.00 94.12 143 LEU A C 1
ATOM 1107 O O . LEU A 1 143 ? -1.277 -2.458 14.229 1.00 94.12 143 LEU A O 1
ATOM 1111 N N . ALA A 1 144 ? -0.538 -3.631 12.479 1.00 93.81 144 ALA A N 1
ATOM 1112 C CA . ALA A 1 144 ? -1.635 -4.601 12.518 1.00 93.81 144 ALA A CA 1
ATOM 1113 C C . ALA A 1 144 ? -1.766 -5.281 13.894 1.00 93.81 144 ALA A C 1
ATOM 1115 O O . ALA A 1 144 ? -2.868 -5.445 14.422 1.00 93.81 144 ALA A O 1
ATOM 1116 N N . LYS A 1 145 ? -0.633 -5.644 14.516 1.00 92.62 145 LYS A N 1
ATOM 1117 C CA . LYS A 1 145 ? -0.607 -6.224 15.870 1.00 92.62 145 LYS A CA 1
ATOM 1118 C C . LYS A 1 145 ? -0.985 -5.210 16.949 1.00 92.62 145 LYS A C 1
ATOM 1120 O O . LYS A 1 145 ? -1.578 -5.607 17.950 1.00 92.62 145 LYS A O 1
ATOM 1125 N N . GLN A 1 146 ? -0.594 -3.946 16.801 1.00 90.81 146 GLN A N 1
ATOM 1126 C CA . GLN A 1 146 ? -0.948 -2.880 17.741 1.00 90.81 146 GLN A CA 1
ATOM 1127 C C . GLN A 1 146 ? -2.442 -2.555 17.664 1.00 90.81 146 GLN A C 1
ATOM 1129 O O . GLN A 1 146 ? -3.095 -2.505 18.705 1.00 90.81 146 GLN A O 1
ATOM 1134 N N . HIS A 1 147 ? -2.992 -2.439 16.454 1.00 88.12 147 HIS A N 1
ATOM 1135 C CA . HIS A 1 147 ? -4.407 -2.160 16.203 1.00 88.12 147 HIS A CA 1
ATOM 1136 C C . HIS A 1 147 ? -5.314 -3.225 16.817 1.00 88.12 147 HIS A C 1
ATOM 1138 O O . HIS A 1 147 ? -6.201 -2.913 17.603 1.00 88.12 147 HIS A O 1
ATOM 1144 N N . ALA A 1 148 ? -4.999 -4.502 16.583 1.00 86.69 148 ALA A N 1
ATOM 1145 C CA . ALA A 1 148 ? -5.744 -5.617 17.168 1.00 86.69 148 ALA A CA 1
ATOM 1146 C C . ALA A 1 148 ? -5.719 -5.640 18.714 1.00 86.69 148 ALA A C 1
ATOM 1148 O O . ALA A 1 148 ? -6.611 -6.213 19.335 1.00 86.69 148 ALA A O 1
ATOM 1149 N N . LYS A 1 149 ? -4.699 -5.040 19.348 1.00 83.50 149 LYS A N 1
ATOM 1150 C CA . LYS A 1 149 ? -4.545 -4.981 20.813 1.00 83.50 149 LYS A CA 1
ATOM 1151 C C . LYS A 1 149 ? -5.162 -3.735 21.457 1.00 83.50 149 LYS A C 1
ATOM 1153 O O . LYS A 1 149 ? -5.310 -3.733 22.676 1.00 83.50 149 LYS A O 1
ATOM 1158 N N . ALA A 1 150 ? -5.468 -2.686 20.694 1.00 74.25 150 ALA A N 1
ATOM 1159 C CA . ALA A 1 150 ? -5.918 -1.401 21.238 1.00 74.25 150 ALA A CA 1
ATOM 1160 C C . ALA A 1 150 ? -7.301 -1.487 21.913 1.00 74.25 150 ALA A C 1
ATOM 1162 O O . ALA A 1 150 ? -7.515 -0.893 22.969 1.00 74.25 150 ALA A O 1
ATOM 1163 N N . GLU A 1 151 ? -8.217 -2.290 21.370 1.00 64.88 151 GLU A N 1
ATOM 1164 C CA . GLU A 1 151 ? -9.529 -2.526 21.988 1.00 64.88 151 GLU A CA 1
ATOM 1165 C C . GLU A 1 151 ? -9.432 -3.402 23.241 1.00 64.88 151 GLU A C 1
ATOM 1167 O O . GLU A 1 151 ? -10.055 -3.094 24.247 1.00 64.88 151 GLU A O 1
ATOM 1172 N N . ALA A 1 152 ? -8.567 -4.423 23.233 1.00 62.06 152 ALA A N 1
ATOM 1173 C CA . ALA A 1 152 ? -8.400 -5.354 24.357 1.00 62.06 152 ALA A CA 1
ATOM 1174 C C . ALA A 1 152 ? -7.849 -4.702 25.644 1.00 62.06 152 ALA A C 1
ATOM 1176 O O . ALA A 1 152 ? -7.767 -5.361 26.674 1.00 62.06 152 ALA A O 1
ATOM 1177 N N . LYS A 1 153 ? -7.410 -3.438 25.577 1.00 58.53 153 LYS A N 1
ATOM 1178 C CA . LYS A 1 153 ? -6.998 -2.620 26.731 1.00 58.53 153 LYS A CA 1
ATOM 1179 C C . LYS A 1 153 ? -8.018 -1.539 27.112 1.00 58.53 153 LYS A C 1
ATOM 1181 O O . LYS A 1 153 ? -7.785 -0.825 28.081 1.00 58.53 153 LYS A O 1
ATOM 1186 N N . SER A 1 154 ? -9.057 -1.351 26.298 1.00 54.78 154 SER A N 1
ATOM 1187 C CA . SER A 1 154 ? -10.128 -0.371 26.522 1.00 54.78 154 SER A CA 1
ATOM 1188 C C . SER A 1 154 ? -11.349 -0.988 27.229 1.00 54.78 154 SER A C 1
ATOM 1190 O O . SER A 1 154 ? -12.279 -0.250 27.545 1.00 54.78 154 SER A O 1
ATOM 1192 N N . GLU A 1 155 ? -11.333 -2.307 27.457 1.00 46.25 155 GLU A N 1
ATOM 1193 C CA . GLU A 1 155 ? -12.253 -3.082 28.311 1.00 46.25 155 GLU A CA 1
ATOM 1194 C C . GLU A 1 155 ? -11.637 -3.312 29.699 1.00 46.25 155 GLU A C 1
ATOM 1196 O O . GLU A 1 155 ? -12.399 -3.270 30.692 1.00 46.25 155 GLU A O 1
#

Secondary structure (DSSP, 8-state):
-HHHHHHHHHHHHHHHHHHHHHHHH--TTS-HHHHHHHHHHHHHHHHHHHHT--S----TT-HHHHHHHHHHHHHHHHHHHHHHHHHHHTHHHHTT-TTHHHHHHHHHHHHHHHHHTT--TTSTTHHHHHHHHHHHHHHHHHHHHHHHHHGGGT-